Protein AF-A0A925RDS2-F1 (afdb_monomer_lite)

Foldseek 3Di:
DDKDKWKKFFQFFFKWKKAKPDCWQKWKDKQNHTFDDDRMGIDGDDGGMIMIMIGGDPVTDDDDTDMDTDDDPPGTDMDTDDD

pLDDT: mean 95.77, std 5.19, range [60.28, 98.44]

Structure (mmCIF, N/CA/C/O backbone):
data_AF-A0A925RDS2-F1
#
_entry.id   AF-A0A925RDS2-F1
#
loop_
_atom_site.group_PDB
_atom_site.id
_atom_site.type_symbol
_atom_site.label_atom_id
_atom_site.label_alt_id
_atom_site.label_comp_id
_atom_site.label_asym_id
_atom_site.label_entity_id
_atom_site.label_seq_id
_atom_site.pdbx_PDB_ins_code
_atom_site.Cartn_x
_atom_site.Cartn_y
_atom_site.Cartn_z
_atom_site.occupancy
_atom_site.B_iso_or_equiv
_atom_site.auth_seq_id
_atom_site.auth_comp_id
_atom_site.auth_asym_id
_atom_site.auth_atom_id
_atom_site.pdbx_PDB_model_num
ATOM 1 N N . MET A 1 1 ? 4.671 -7.334 -17.479 1.00 83.38 1 MET A N 1
ATOM 2 C CA . MET A 1 1 ? 3.907 -6.655 -16.412 1.00 83.38 1 MET A CA 1
ATOM 3 C C . MET A 1 1 ? 3.987 -7.496 -15.158 1.00 83.38 1 MET A C 1
ATOM 5 O O . MET A 1 1 ? 3.772 -8.699 -15.249 1.00 83.38 1 MET A O 1
ATOM 9 N N . GLY A 1 2 ? 4.369 -6.881 -14.042 1.00 94.94 2 GLY A N 1
ATOM 10 C CA . GLY A 1 2 ? 4.450 -7.526 -12.733 1.00 94.94 2 GLY A CA 1
ATOM 11 C C . GLY A 1 2 ? 3.416 -6.956 -11.767 1.00 94.94 2 GLY A C 1
ATOM 12 O O . GLY A 1 2 ? 2.864 -5.881 -12.007 1.00 94.94 2 GLY A O 1
ATOM 13 N N . PHE A 1 3 ? 3.172 -7.672 -10.672 1.00 96.19 3 PHE A N 1
ATOM 14 C CA . PHE A 1 3 ? 2.270 -7.235 -9.612 1.00 96.19 3 PHE A CA 1
ATOM 15 C C . PHE A 1 3 ? 2.907 -7.483 -8.251 1.00 96.19 3 PHE A C 1
ATOM 17 O O . PHE A 1 3 ? 3.456 -8.558 -8.014 1.00 96.19 3 PHE A O 1
ATOM 24 N N . ALA A 1 4 ? 2.779 -6.506 -7.360 1.00 95.88 4 ALA A N 1
ATOM 25 C CA . ALA A 1 4 ? 3.015 -6.672 -5.934 1.00 95.88 4 ALA A CA 1
ATOM 26 C C . ALA A 1 4 ? 1.709 -6.400 -5.186 1.00 95.88 4 ALA A C 1
ATOM 28 O O . ALA A 1 4 ? 0.923 -5.534 -5.585 1.00 95.88 4 ALA A O 1
ATOM 29 N N . ARG A 1 5 ? 1.461 -7.161 -4.121 1.00 96.00 5 ARG A N 1
ATOM 30 C CA . ARG A 1 5 ? 0.288 -6.995 -3.264 1.00 96.00 5 ARG A CA 1
ATOM 31 C C . ARG A 1 5 ? 0.704 -7.064 -1.809 1.00 96.00 5 ARG A C 1
ATOM 33 O O . ARG A 1 5 ? 1.525 -7.904 -1.451 1.00 96.00 5 ARG A O 1
ATOM 40 N N . CYS A 1 6 ? 0.104 -6.210 -1.000 1.00 96.00 6 CYS A N 1
ATOM 41 C CA . CYS A 1 6 ? 0.142 -6.305 0.449 1.00 96.00 6 CYS A CA 1
ATOM 42 C C . CYS A 1 6 ? -1.231 -5.950 1.020 1.00 96.00 6 CYS A C 1
ATOM 44 O O . CYS A 1 6 ? -2.084 -5.383 0.333 1.00 96.00 6 CYS A O 1
ATOM 46 N N . GLU A 1 7 ? -1.443 -6.318 2.275 1.00 97.38 7 GLU A N 1
ATOM 47 C CA . GLU A 1 7 ? -2.632 -5.956 3.033 1.00 97.38 7 GLU A CA 1
ATOM 48 C C . GLU A 1 7 ? -2.224 -5.039 4.182 1.00 97.38 7 GLU A C 1
ATOM 50 O O . GLU A 1 7 ? -1.170 -5.219 4.802 1.00 97.38 7 GLU A O 1
ATOM 55 N N . ILE A 1 8 ? -3.085 -4.073 4.473 1.00 97.75 8 ILE A N 1
ATOM 56 C CA . ILE A 1 8 ? -3.039 -3.316 5.718 1.00 97.75 8 ILE A CA 1
ATOM 57 C C . ILE A 1 8 ? -4.313 -3.578 6.510 1.00 97.75 8 ILE A C 1
ATOM 59 O O . ILE A 1 8 ? -5.385 -3.775 5.937 1.00 97.75 8 ILE A O 1
ATOM 63 N N . ASN A 1 9 ? -4.193 -3.561 7.830 1.00 98.12 9 ASN A N 1
ATOM 64 C CA . ASN A 1 9 ? -5.326 -3.531 8.738 1.00 98.12 9 ASN A CA 1
ATOM 65 C C . ASN A 1 9 ? -5.461 -2.112 9.290 1.00 98.12 9 ASN A C 1
ATOM 67 O O . ASN A 1 9 ? -4.587 -1.649 10.018 1.00 98.12 9 ASN A O 1
ATOM 71 N N . VAL A 1 10 ? -6.533 -1.414 8.927 1.00 98.38 10 VAL A N 1
ATOM 72 C CA . VAL A 1 10 ? -6.859 -0.087 9.452 1.00 98.38 10 VAL A CA 1
ATOM 73 C C . VAL A 1 10 ? -7.571 -0.270 10.789 1.00 98.38 10 VAL A C 1
ATOM 75 O O . VAL A 1 10 ? -8.717 -0.715 10.851 1.00 98.38 10 VAL A O 1
ATOM 78 N N . THR A 1 11 ? -6.878 0.0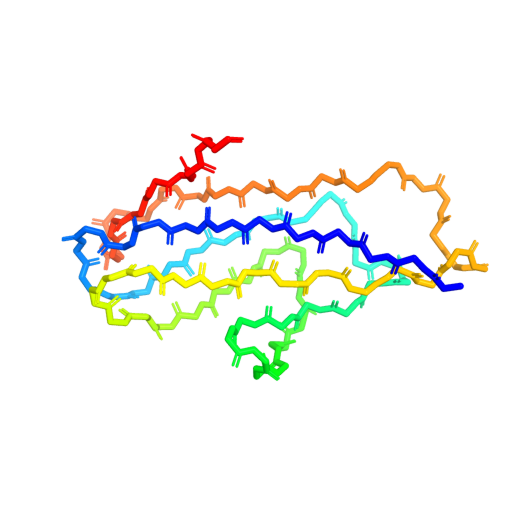65 11.874 1.00 97.44 11 THR A N 1
ATOM 79 C CA . THR A 1 11 ? -7.383 -0.059 13.249 1.00 97.44 11 THR A CA 1
ATOM 80 C C . THR A 1 11 ? -8.145 1.184 13.695 1.00 97.44 11 THR A C 1
ATOM 82 O O . THR A 1 11 ? -9.015 1.103 14.559 1.00 97.44 11 THR A O 1
ATOM 85 N N . THR A 1 12 ? -7.845 2.343 13.102 1.00 97.75 12 THR A N 1
ATOM 86 C CA . THR A 1 12 ? -8.596 3.592 13.292 1.00 97.75 12 THR A CA 1
ATOM 87 C C . THR A 1 12 ? -8.933 4.179 11.921 1.00 97.75 12 THR A C 1
ATOM 89 O O . THR A 1 12 ? -7.993 4.500 11.190 1.00 97.75 12 THR A O 1
ATOM 92 N N . PRO A 1 13 ? -10.224 4.347 11.566 1.00 98.06 13 PRO A N 1
ATOM 93 C CA . PRO A 1 13 ? -10.628 4.952 10.298 1.00 98.06 13 PRO A CA 1
ATOM 94 C C . PRO A 1 13 ? -10.037 6.347 10.109 1.00 98.06 13 PRO A C 1
ATOM 96 O O . PRO A 1 13 ? -9.889 7.104 11.070 1.00 98.06 13 PRO A O 1
ATOM 99 N N . GLY A 1 14 ? -9.765 6.721 8.864 1.00 97.75 14 GLY A N 1
ATOM 100 C CA . GLY A 1 14 ? -9.306 8.063 8.531 1.00 97.75 14 GLY A CA 1
ATOM 101 C C . GLY A 1 14 ? -8.353 8.092 7.349 1.00 97.75 14 GLY A C 1
ATOM 102 O O . GLY A 1 14 ? -8.268 7.159 6.553 1.00 97.75 14 GLY A O 1
ATOM 103 N N . LYS A 1 15 ? -7.635 9.206 7.218 1.00 97.88 15 LYS A N 1
ATOM 104 C CA . LYS A 1 15 ? -6.641 9.390 6.160 1.00 97.88 15 LYS A CA 1
ATOM 105 C C . LYS A 1 15 ? -5.401 8.550 6.464 1.00 97.88 15 LYS A C 1
ATOM 107 O O . LYS A 1 15 ? -4.740 8.803 7.467 1.00 97.88 15 LYS A O 1
ATOM 112 N N . ILE A 1 16 ? -5.085 7.599 5.591 1.00 98.19 16 ILE A N 1
ATOM 113 C CA . ILE A 1 16 ? -3.891 6.749 5.650 1.00 98.19 16 ILE A CA 1
ATOM 114 C C . ILE A 1 16 ? -2.923 7.207 4.559 1.00 98.19 16 ILE A C 1
ATOM 116 O O . ILE A 1 16 ? -3.338 7.381 3.410 1.00 98.19 16 ILE A O 1
ATOM 120 N N . ALA A 1 17 ? -1.657 7.442 4.911 1.00 97.31 17 ALA A N 1
ATOM 121 C CA . ALA A 1 17 ? -0.634 7.897 3.973 1.00 97.31 17 ALA A CA 1
ATOM 122 C C . ALA A 1 17 ? 0.416 6.832 3.686 1.00 97.31 17 ALA A C 1
ATOM 124 O O . ALA A 1 17 ? 0.769 6.014 4.534 1.00 97.31 17 ALA A O 1
ATOM 125 N N . PHE A 1 18 ? 0.941 6.907 2.472 1.00 97.56 18 PHE A N 1
ATOM 126 C CA . PHE A 1 18 ? 1.938 6.002 1.946 1.00 97.56 18 PHE A CA 1
ATOM 127 C C . PHE A 1 18 ? 3.037 6.785 1.240 1.00 97.56 18 PHE A C 1
ATOM 129 O O . PHE A 1 18 ? 2.795 7.874 0.711 1.00 97.56 18 PHE A O 1
ATOM 136 N N . ARG A 1 19 ? 4.227 6.190 1.166 1.00 98.19 19 ARG A N 1
ATOM 137 C CA . ARG A 1 19 ? 5.334 6.695 0.349 1.00 98.19 19 ARG A CA 1
ATOM 138 C C . ARG A 1 19 ? 5.837 5.627 -0.606 1.00 98.19 19 ARG A C 1
ATOM 140 O O . ARG A 1 19 ? 6.035 4.481 -0.216 1.00 98.19 19 ARG A O 1
ATOM 147 N N . LEU A 1 20 ? 6.084 6.028 -1.845 1.00 97.94 20 LEU A N 1
ATOM 148 C CA . LEU A 1 20 ? 6.837 5.273 -2.837 1.00 97.94 20 LEU A CA 1
ATOM 149 C C . LEU A 1 20 ? 8.213 5.902 -3.016 1.00 97.94 20 LEU A C 1
ATOM 151 O O . LEU A 1 20 ? 8.348 7.124 -3.067 1.00 97.94 20 LEU A O 1
ATOM 155 N N . ASN A 1 21 ? 9.232 5.069 -3.200 1.00 97.50 21 ASN A N 1
ATOM 156 C CA . ASN A 1 21 ? 10.571 5.554 -3.533 1.00 97.50 21 ASN A CA 1
ATOM 157 C C . ASN A 1 21 ? 10.636 6.246 -4.910 1.00 97.50 21 ASN A C 1
ATOM 159 O O . ASN A 1 21 ? 11.452 7.139 -5.116 1.00 97.50 21 ASN A O 1
ATOM 163 N N . SER A 1 22 ? 9.792 5.834 -5.859 1.00 96.38 22 SER A N 1
ATOM 164 C CA . SER A 1 22 ? 9.595 6.478 -7.163 1.00 96.38 22 SER A CA 1
ATOM 165 C C . SER A 1 22 ? 8.273 6.014 -7.771 1.00 96.38 22 SER A C 1
ATOM 167 O O . SER A 1 22 ? 7.865 4.874 -7.563 1.00 96.38 22 SER A O 1
ATOM 169 N N . ILE A 1 23 ? 7.617 6.878 -8.548 1.00 97.12 23 ILE A N 1
ATOM 170 C CA . ILE A 1 23 ? 6.329 6.582 -9.200 1.00 97.12 23 ILE A CA 1
ATOM 171 C C . ILE A 1 23 ? 6.474 6.025 -10.626 1.00 97.12 23 ILE A C 1
ATOM 173 O O . ILE A 1 23 ? 5.493 5.604 -11.237 1.00 97.12 23 ILE A O 1
ATOM 177 N N . ALA A 1 24 ? 7.685 6.040 -11.192 1.00 97.31 24 ALA A N 1
ATOM 178 C CA . ALA A 1 24 ? 7.904 5.686 -12.591 1.00 97.31 24 ALA A CA 1
ATOM 179 C C . ALA A 1 24 ? 7.519 4.225 -12.876 1.00 97.31 24 ALA A C 1
ATOM 181 O O . ALA A 1 24 ? 8.067 3.296 -12.286 1.00 97.31 24 ALA A O 1
ATOM 182 N N . GLY A 1 25 ? 6.589 4.025 -13.815 1.00 97.12 25 GLY A N 1
ATOM 183 C CA . GLY A 1 25 ? 6.126 2.691 -14.200 1.00 97.12 25 GLY A CA 1
ATOM 184 C C . GLY A 1 25 ? 5.233 2.005 -13.165 1.00 97.12 25 GLY A C 1
ATOM 185 O O . GLY A 1 25 ? 5.075 0.788 -13.247 1.00 97.12 25 GLY A O 1
ATOM 186 N N . LEU A 1 26 ? 4.670 2.746 -12.205 1.00 97.88 26 LEU A N 1
ATOM 187 C CA . LEU A 1 26 ? 3.768 2.208 -11.190 1.00 97.88 26 LEU A CA 1
ATOM 188 C C . LEU A 1 26 ? 2.330 2.694 -11.388 1.00 97.88 26 LEU A C 1
ATOM 190 O O . LEU A 1 26 ? 2.085 3.835 -11.768 1.00 97.88 26 LEU A O 1
ATOM 194 N N . GLU A 1 27 ? 1.384 1.823 -11.058 1.00 97.69 27 GLU A N 1
ATOM 195 C CA . GLU A 1 27 ? -0.013 2.174 -10.800 1.00 97.69 27 GLU A CA 1
ATOM 196 C C . GLU A 1 27 ? -0.420 1.522 -9.479 1.00 97.69 27 GLU A C 1
ATOM 198 O O . GLU A 1 27 ? -0.181 0.326 -9.288 1.00 97.69 27 GLU A O 1
ATOM 203 N N . VAL A 1 28 ? -1.032 2.287 -8.574 1.00 98.25 28 VAL A N 1
ATOM 204 C CA . VAL A 1 28 ? -1.491 1.786 -7.273 1.00 98.25 28 VAL A CA 1
ATOM 205 C C . VAL A 1 28 ? -3.009 1.772 -7.225 1.00 98.25 28 VAL A C 1
ATOM 207 O O . VAL A 1 28 ? -3.671 2.729 -7.624 1.00 98.25 28 VAL A O 1
ATOM 210 N N . ARG A 1 29 ? -3.551 0.675 -6.700 1.00 98.31 29 ARG A N 1
ATOM 211 C CA . ARG A 1 29 ? -4.967 0.519 -6.378 1.00 98.31 29 ARG A CA 1
ATOM 212 C C . ARG A 1 29 ? -5.128 0.136 -4.913 1.00 98.31 29 ARG A C 1
ATOM 214 O O . ARG A 1 29 ? -4.396 -0.735 -4.441 1.00 98.31 29 ARG A O 1
ATOM 221 N N . ILE A 1 30 ? -6.109 0.729 -4.242 1.00 98.06 30 ILE A N 1
ATOM 222 C CA . ILE A 1 30 ? -6.573 0.314 -2.913 1.00 98.06 30 ILE A CA 1
ATOM 223 C C . ILE A 1 30 ? -7.974 -0.266 -3.095 1.00 98.06 30 ILE A C 1
ATOM 225 O O . ILE A 1 30 ? -8.836 0.381 -3.682 1.00 98.06 30 ILE A O 1
ATOM 229 N N . ASP A 1 31 ? -8.160 -1.528 -2.711 1.00 97.88 31 ASP A N 1
ATOM 230 C CA . ASP A 1 31 ? -9.399 -2.295 -2.923 1.00 97.88 31 ASP A CA 1
ATOM 231 C C . ASP A 1 31 ? -9.890 -2.291 -4.379 1.00 97.88 31 ASP A C 1
ATOM 233 O O . ASP A 1 31 ? -11.080 -2.287 -4.684 1.00 97.88 31 ASP A O 1
ATOM 237 N N . GLY A 1 32 ? -8.936 -2.282 -5.314 1.00 97.25 32 GLY A N 1
ATOM 238 C CA . GLY A 1 32 ? -9.212 -2.239 -6.749 1.00 97.25 32 GLY A CA 1
ATOM 239 C C . GLY A 1 32 ? -9.501 -0.843 -7.305 1.00 97.25 32 GLY A C 1
ATOM 240 O O . GLY A 1 32 ? -9.554 -0.703 -8.525 1.00 97.25 32 GLY A O 1
ATOM 241 N N . ILE A 1 33 ? -9.604 0.187 -6.462 1.00 97.56 33 ILE A N 1
ATOM 242 C CA . ILE A 1 33 ? -9.818 1.575 -6.882 1.00 97.56 33 ILE A CA 1
ATOM 243 C C . ILE A 1 33 ? -8.460 2.240 -7.152 1.00 9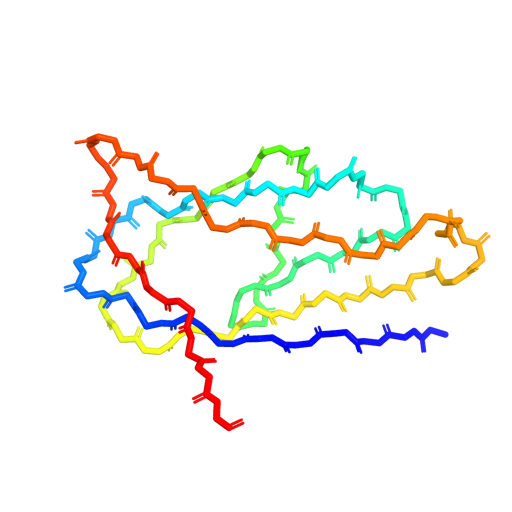7.56 33 ILE A C 1
ATOM 245 O O . ILE A 1 33 ? -7.616 2.264 -6.251 1.00 97.56 33 ILE A O 1
ATOM 249 N N . PRO A 1 34 ? -8.210 2.771 -8.366 1.00 97.19 34 PRO A N 1
ATOM 250 C CA . PRO A 1 34 ? -6.991 3.517 -8.668 1.00 97.19 34 PRO A CA 1
ATOM 251 C C . PRO A 1 34 ? -6.833 4.744 -7.777 1.00 97.19 34 PRO A C 1
ATOM 253 O O . PRO A 1 34 ? -7.790 5.483 -7.550 1.00 97.19 34 PRO A O 1
ATOM 256 N N . VAL A 1 35 ? -5.608 4.972 -7.314 1.00 96.12 35 VAL A N 1
ATOM 257 C CA . VAL A 1 35 ? -5.243 6.166 -6.551 1.00 96.12 35 VAL A CA 1
ATOM 258 C C . VAL A 1 35 ? -4.441 7.103 -7.446 1.00 96.12 35 VAL A C 1
ATOM 260 O O . VAL A 1 35 ? -3.610 6.655 -8.239 1.00 96.12 35 VAL A O 1
ATOM 263 N N . GLU A 1 36 ? -4.675 8.407 -7.317 1.00 94.44 36 GLU A N 1
ATOM 264 C CA . GLU A 1 36 ? -3.828 9.410 -7.957 1.00 94.44 36 GLU A CA 1
ATOM 265 C C . GLU A 1 36 ? -2.414 9.333 -7.372 1.00 94.44 36 GLU A C 1
ATOM 267 O O . GLU A 1 36 ? -2.201 9.520 -6.171 1.00 94.44 36 GLU A O 1
ATOM 272 N N . LEU A 1 37 ? -1.448 8.984 -8.222 1.00 92.31 37 LEU A N 1
ATOM 273 C CA . LEU A 1 37 ? -0.123 8.601 -7.766 1.00 92.31 37 LEU A CA 1
ATOM 274 C C . LEU A 1 37 ? 0.805 9.811 -7.637 1.00 92.31 37 LEU A C 1
ATOM 276 O O . LEU A 1 37 ? 1.106 10.497 -8.612 1.00 92.31 37 LEU A O 1
ATOM 280 N N . ALA A 1 38 ? 1.338 9.991 -6.436 1.00 96.06 38 ALA A N 1
ATOM 281 C CA . ALA A 1 38 ? 2.459 10.867 -6.128 1.00 96.06 38 ALA A CA 1
ATOM 282 C C . ALA A 1 38 ? 3.481 10.089 -5.282 1.00 96.06 38 ALA A C 1
ATOM 284 O O . ALA A 1 38 ? 3.187 8.993 -4.801 1.00 96.06 38 ALA A O 1
ATOM 285 N N . ALA A 1 39 ? 4.697 10.624 -5.120 1.00 96.19 39 ALA A N 1
ATOM 286 C CA . ALA A 1 39 ? 5.722 9.976 -4.293 1.00 96.19 39 ALA A CA 1
ATOM 287 C C . ALA A 1 39 ? 5.234 9.769 -2.850 1.00 96.19 39 ALA A C 1
ATOM 289 O O . ALA A 1 39 ? 5.500 8.732 -2.254 1.00 96.19 39 ALA A O 1
ATOM 290 N N . GLU A 1 40 ? 4.453 10.714 -2.330 1.00 97.44 40 GLU A N 1
ATOM 291 C CA . GLU A 1 40 ? 3.630 10.535 -1.139 1.00 97.44 40 GLU A CA 1
ATOM 292 C C . GLU A 1 40 ? 2.170 10.711 -1.528 1.00 97.44 40 GLU A C 1
ATOM 294 O O . GLU A 1 40 ? 1.805 11.703 -2.160 1.00 97.44 40 GLU A O 1
ATOM 299 N N . PHE A 1 41 ? 1.336 9.747 -1.164 1.00 96.81 41 PHE A N 1
ATOM 300 C CA . PHE A 1 41 ? -0.086 9.758 -1.480 1.00 96.81 41 PHE A CA 1
ATOM 301 C C . PHE A 1 41 ? -0.891 9.236 -0.294 1.00 96.81 41 PHE A C 1
ATOM 303 O O . PHE A 1 41 ? -0.349 8.700 0.672 1.00 96.81 41 PHE A O 1
ATOM 310 N N . SER A 1 42 ? -2.205 9.416 -0.345 1.00 96.56 42 SER A N 1
ATOM 311 C CA . SER A 1 42 ? -3.078 9.042 0.764 1.00 96.56 42 SER A CA 1
ATOM 312 C C . SER A 1 42 ? -4.481 8.714 0.294 1.00 96.56 42 SER A C 1
ATOM 314 O O . SER A 1 42 ? -4.943 9.301 -0.683 1.00 96.56 42 SER A O 1
ATOM 316 N N . SER A 1 43 ? -5.178 7.876 1.054 1.00 97.12 43 SER A N 1
ATOM 317 C CA . SER A 1 43 ? -6.609 7.625 0.888 1.00 97.12 43 SER A CA 1
ATOM 318 C C . SER A 1 43 ? -7.308 7.668 2.241 1.00 97.12 43 SER A C 1
ATOM 320 O O . SER A 1 43 ? -6.711 7.328 3.261 1.00 97.12 43 SER A O 1
ATOM 322 N N . THR A 1 44 ? -8.568 8.093 2.260 1.00 97.50 44 THR A N 1
ATOM 323 C CA . THR A 1 44 ? -9.426 7.925 3.438 1.00 97.50 44 THR A CA 1
ATOM 324 C C . THR A 1 44 ? -9.964 6.503 3.423 1.00 97.50 44 THR A C 1
ATOM 326 O O . THR A 1 44 ? -10.583 6.112 2.436 1.00 97.50 44 THR A O 1
ATOM 329 N N . LEU A 1 45 ? -9.698 5.739 4.480 1.00 98.19 45 LEU A N 1
ATOM 330 C CA . LEU A 1 45 ? -10.078 4.334 4.606 1.00 98.19 45 LEU A CA 1
ATOM 331 C C . LEU A 1 45 ? -10.911 4.120 5.873 1.00 98.19 45 LEU A C 1
ATOM 333 O O . LEU A 1 45 ? -10.677 4.768 6.899 1.00 98.19 45 LEU A O 1
ATOM 337 N N . ASP A 1 46 ? -11.877 3.212 5.781 1.00 98.44 46 ASP A N 1
ATOM 338 C CA . ASP A 1 46 ? -12.652 2.738 6.925 1.00 98.44 46 ASP A CA 1
ATOM 339 C C . ASP A 1 46 ? -11.832 1.743 7.765 1.00 98.44 4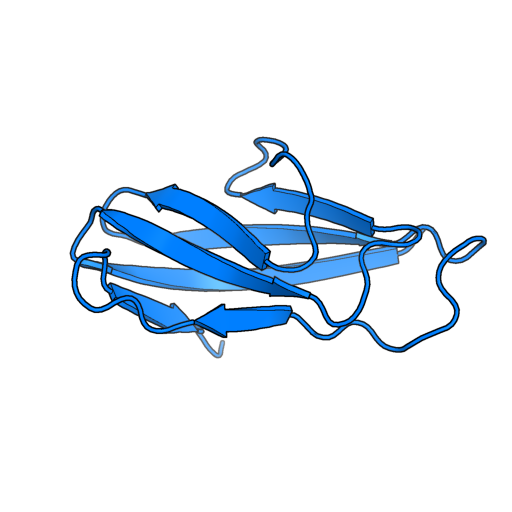6 ASP A C 1
ATOM 341 O O . ASP A 1 46 ? -10.707 1.399 7.419 1.00 98.44 46 ASP A O 1
ATOM 345 N N . ALA A 1 47 ? -12.362 1.298 8.907 1.00 98.31 47 ALA A N 1
ATOM 346 C CA . ALA A 1 47 ? -11.703 0.251 9.687 1.00 98.31 47 ALA A CA 1
ATOM 347 C C . ALA A 1 47 ? -11.825 -1.110 8.989 1.00 98.31 47 ALA A C 1
ATOM 349 O O . ALA A 1 47 ? -12.893 -1.461 8.484 1.00 98.31 47 ALA A O 1
ATOM 350 N N . GLY A 1 48 ? -10.762 -1.912 9.062 1.00 98.25 48 GLY A N 1
ATO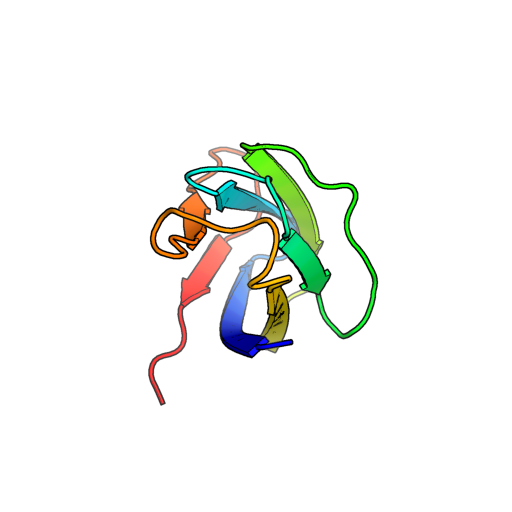M 351 C CA . GLY A 1 48 ? -10.725 -3.267 8.520 1.00 98.25 48 GLY A CA 1
ATOM 352 C C . GLY A 1 48 ? -9.540 -3.532 7.597 1.00 98.25 48 GLY A C 1
ATOM 353 O O . GLY A 1 48 ? -8.564 -2.784 7.558 1.00 98.25 48 GLY A O 1
ATOM 354 N N . LEU A 1 49 ? -9.615 -4.649 6.871 1.00 98.19 49 LEU A N 1
ATOM 355 C CA . LEU A 1 49 ? -8.571 -5.071 5.942 1.00 98.19 49 LEU A CA 1
ATOM 356 C C . LEU A 1 49 ? -8.741 -4.386 4.590 1.00 98.19 49 LEU A C 1
ATOM 358 O O . LEU A 1 49 ? -9.795 -4.502 3.969 1.00 98.19 49 LEU A O 1
ATOM 362 N N . HIS A 1 50 ? -7.665 -3.767 4.117 1.00 98.38 50 HIS A N 1
ATOM 363 C CA . HIS A 1 50 ? -7.589 -3.152 2.798 1.00 98.38 50 HIS A CA 1
ATOM 364 C C . HIS A 1 50 ? -6.435 -3.756 2.006 1.00 98.38 50 HIS A C 1
ATOM 366 O O . HIS A 1 50 ? -5.324 -3.932 2.518 1.00 98.38 50 HIS A O 1
ATOM 372 N N . MET A 1 51 ? -6.688 -4.065 0.737 1.00 98.00 51 MET A N 1
ATOM 373 C CA . MET A 1 51 ? -5.688 -4.635 -0.159 1.00 98.00 51 MET A CA 1
ATOM 374 C C . MET A 1 51 ? -5.059 -3.537 -1.005 1.00 98.00 51 MET A C 1
ATOM 376 O O . MET A 1 51 ? -5.736 -2.853 -1.775 1.00 98.00 51 MET A O 1
ATOM 380 N N . ILE A 1 52 ? -3.736 -3.444 -0.950 1.00 97.94 52 ILE A N 1
ATOM 381 C CA . ILE A 1 52 ? -2.953 -2.561 -1.805 1.00 97.94 52 ILE A CA 1
ATOM 382 C C . ILE A 1 52 ? -2.382 -3.397 -2.944 1.00 97.94 52 ILE A C 1
ATOM 384 O O . ILE A 1 52 ? -1.682 -4.387 -2.730 1.00 97.94 52 ILE A O 1
ATOM 388 N N . THR A 1 53 ? -2.680 -3.006 -4.180 1.00 98.06 53 THR A N 1
ATOM 389 C CA . THR A 1 53 ? -2.106 -3.617 -5.381 1.00 98.06 53 THR A CA 1
ATOM 390 C C . THR A 1 53 ? -1.264 -2.600 -6.126 1.00 98.06 53 THR A C 1
ATOM 392 O O . THR A 1 53 ? -1.771 -1.560 -6.538 1.00 98.06 53 THR A O 1
ATOM 395 N N . VAL A 1 54 ? -0.007 -2.948 -6.383 1.00 97.81 54 VAL A N 1
ATOM 396 C CA . VAL A 1 54 ? 0.896 -2.181 -7.242 1.00 97.81 54 VAL A CA 1
ATOM 397 C C . VAL A 1 54 ? 1.084 -2.936 -8.554 1.00 97.81 54 VAL A C 1
ATOM 399 O O . VAL A 1 54 ? 1.553 -4.076 -8.567 1.00 97.81 54 VAL A O 1
ATOM 402 N N . THR A 1 55 ? 0.711 -2.312 -9.667 1.00 98.12 55 THR A N 1
ATOM 403 C CA . THR A 1 55 ? 1.050 -2.791 -11.014 1.00 98.12 55 THR A CA 1
ATOM 404 C C . THR A 1 55 ? 2.393 -2.205 -11.413 1.00 98.12 55 THR A C 1
ATOM 406 O O . THR A 1 55 ? 2.622 -1.013 -11.228 1.00 98.12 55 THR A O 1
ATOM 409 N N . ILE A 1 56 ? 3.272 -3.044 -11.957 1.00 98.00 56 ILE A N 1
ATOM 410 C CA . ILE A 1 56 ? 4.641 -2.674 -12.306 1.00 98.00 56 ILE A CA 1
ATOM 411 C C . ILE A 1 56 ? 4.838 -2.861 -13.811 1.00 98.00 56 ILE A C 1
ATOM 413 O O . ILE A 1 56 ? 4.844 -3.984 -14.338 1.00 98.00 56 ILE A O 1
ATOM 417 N N . ASP A 1 57 ? 5.029 -1.743 -14.501 1.00 97.56 57 ASP A N 1
ATOM 418 C CA . ASP A 1 57 ? 5.505 -1.698 -15.876 1.00 97.56 57 ASP A CA 1
ATOM 419 C C . ASP A 1 57 ? 7.031 -1.864 -15.884 1.00 97.56 57 ASP A C 1
ATOM 421 O O . ASP A 1 57 ? 7.796 -0.910 -15.728 1.00 97.56 57 ASP A O 1
ATOM 425 N N . SER A 1 58 ? 7.480 -3.107 -16.065 1.00 94.38 58 SER A N 1
ATOM 426 C CA . SER A 1 58 ? 8.899 -3.478 -16.076 1.00 94.38 58 SER A CA 1
ATOM 427 C C . SER A 1 58 ? 9.699 -2.850 -17.221 1.00 94.38 58 SER A C 1
ATOM 429 O O . SER A 1 58 ? 10.921 -2.904 -17.188 1.00 94.38 58 SER A O 1
ATOM 431 N N . ALA A 1 59 ? 9.046 -2.271 -18.235 1.00 96.00 59 ALA A N 1
ATOM 432 C CA . ALA A 1 59 ? 9.741 -1.520 -19.280 1.00 96.00 59 ALA A CA 1
ATOM 433 C C . ALA A 1 59 ? 10.136 -0.105 -18.819 1.00 96.00 59 ALA A C 1
ATOM 435 O O . ALA A 1 59 ? 11.019 0.508 -19.413 1.00 96.00 59 ALA A O 1
ATOM 436 N N . LYS A 1 60 ? 9.482 0.419 -17.773 1.00 96.19 60 LYS A N 1
ATOM 437 C CA . LYS A 1 60 ? 9.706 1.770 -17.230 1.00 96.19 60 LYS A CA 1
ATOM 438 C C . LYS A 1 60 ? 10.341 1.760 -15.842 1.00 96.19 60 LYS A C 1
ATOM 440 O O . LYS A 1 60 ? 10.962 2.745 -15.454 1.00 96.19 60 LYS A O 1
ATOM 445 N N . ARG A 1 61 ? 10.158 0.681 -15.079 1.00 95.69 61 ARG A N 1
ATOM 446 C CA . ARG A 1 61 ? 10.668 0.558 -13.712 1.00 95.69 61 ARG A CA 1
ATOM 447 C C . ARG A 1 61 ? 12.093 0.006 -13.716 1.00 95.69 61 ARG A C 1
ATOM 449 O O . ARG A 1 61 ? 12.302 -1.152 -14.061 1.00 95.69 61 ARG A O 1
ATOM 456 N N . THR A 1 62 ? 13.049 0.822 -13.283 1.00 94.69 62 THR A N 1
ATOM 457 C CA . THR A 1 62 ? 14.463 0.432 -13.140 1.00 94.69 62 THR A CA 1
ATOM 458 C C . THR A 1 62 ? 14.884 0.178 -11.696 1.00 94.69 62 THR A C 1
ATOM 460 O O . THR A 1 62 ? 15.826 -0.576 -11.471 1.00 94.69 62 THR A O 1
ATOM 463 N N . ASP A 1 63 ? 14.187 0.767 -10.721 1.00 94.12 63 ASP A N 1
ATOM 464 C CA . ASP A 1 63 ? 14.544 0.650 -9.302 1.00 94.12 63 ASP A CA 1
ATOM 465 C C . ASP A 1 63 ? 13.628 -0.350 -8.573 1.00 94.12 63 ASP A C 1
ATOM 467 O O . ASP A 1 63 ? 12.490 -0.578 -9.005 1.00 94.12 63 ASP A O 1
ATOM 471 N N . PRO A 1 64 ? 14.071 -0.921 -7.438 1.00 95.56 64 PRO A N 1
ATOM 472 C CA . PRO A 1 64 ? 13.234 -1.788 -6.612 1.00 95.56 64 PRO A CA 1
ATOM 473 C C . PRO A 1 64 ? 11.936 -1.102 -6.172 1.00 95.56 64 PRO A C 1
ATOM 475 O O . PRO A 1 64 ? 11.906 0.106 -5.928 1.00 95.56 64 PRO A O 1
ATOM 478 N N . LEU A 1 65 ? 10.850 -1.864 -6.038 1.00 96.38 65 LEU A N 1
ATOM 479 C CA . LEU A 1 65 ? 9.615 -1.351 -5.446 1.00 96.38 65 LEU A CA 1
ATOM 480 C C . LEU A 1 65 ? 9.780 -1.236 -3.927 1.00 96.38 65 LEU A C 1
ATOM 482 O O . LEU A 1 65 ? 10.041 -2.235 -3.261 1.00 96.38 65 LEU A O 1
ATOM 486 N N . GLN A 1 66 ? 9.560 -0.038 -3.396 1.00 96.94 66 GLN A N 1
ATOM 487 C CA . GLN A 1 66 ? 9.425 0.208 -1.966 1.00 96.94 66 GLN A CA 1
ATOM 488 C C . GLN A 1 66 ? 8.149 1.009 -1.734 1.00 96.94 66 GLN A C 1
ATOM 490 O O . GLN A 1 66 ? 7.976 2.074 -2.324 1.00 96.94 66 GLN A O 1
ATOM 495 N N . LEU A 1 67 ? 7.273 0.468 -0.890 1.00 96.94 67 LEU A N 1
ATOM 496 C CA . LEU A 1 67 ? 6.060 1.112 -0.407 1.00 96.94 67 LEU A CA 1
ATOM 497 C C . LEU A 1 67 ? 6.141 1.162 1.118 1.00 96.94 67 LEU A C 1
ATOM 499 O O . LEU A 1 67 ? 6.280 0.125 1.765 1.00 96.94 67 LEU A O 1
ATOM 503 N N . GLU A 1 68 ? 6.042 2.357 1.673 1.00 97.25 68 GLU A N 1
ATOM 504 C CA . GLU A 1 68 ? 6.017 2.600 3.110 1.00 97.25 68 GLU A CA 1
ATOM 505 C C . GLU A 1 68 ? 4.617 3.026 3.536 1.00 97.25 68 GLU A C 1
ATOM 507 O O . GLU A 1 68 ? 3.937 3.756 2.813 1.00 97.25 68 GLU A O 1
ATOM 512 N N . LEU A 1 69 ? 4.215 2.592 4.727 1.00 97.38 69 LEU A N 1
ATOM 513 C CA . LEU A 1 69 ? 3.089 3.147 5.465 1.00 97.38 69 LEU A CA 1
ATOM 514 C C . LEU A 1 69 ? 3.626 4.261 6.370 1.00 97.38 69 LEU A C 1
ATOM 516 O O . LEU A 1 69 ? 4.605 4.044 7.083 1.00 97.38 69 LEU A O 1
ATOM 520 N N . LEU A 1 70 ? 3.020 5.445 6.313 1.00 97.06 70 LEU A N 1
ATOM 521 C CA . LEU A 1 70 ? 3.457 6.610 7.079 1.00 97.06 70 LEU A CA 1
ATOM 522 C C . LEU A 1 70 ? 2.519 6.883 8.256 1.00 97.06 70 LEU A C 1
ATOM 524 O O . LEU A 1 70 ? 1.297 6.836 8.102 1.00 97.06 70 LEU A O 1
ATOM 528 N N . ASP A 1 71 ? 3.092 7.287 9.388 1.00 93.69 71 ASP A N 1
ATOM 529 C CA . ASP A 1 71 ? 2.325 7.828 10.508 1.00 93.69 71 ASP A CA 1
ATOM 530 C C . ASP A 1 71 ? 1.841 9.251 10.198 1.00 93.69 71 ASP A C 1
ATOM 532 O O . ASP A 1 71 ? 2.605 10.121 9.767 1.00 93.69 71 ASP A O 1
ATOM 536 N N . LEU A 1 72 ? 0.561 9.515 10.469 1.00 93.38 72 LEU A N 1
ATOM 537 C CA . LEU A 1 72 ? -0.050 10.837 10.346 1.00 93.38 72 LEU A CA 1
ATOM 538 C C . LEU A 1 72 ? -0.682 11.246 11.676 1.00 93.38 72 LEU A C 1
ATOM 540 O O . LEU A 1 72 ? -1.664 10.652 12.105 1.00 93.38 72 LEU A O 1
ATOM 544 N N . ALA A 1 73 ? -0.189 12.327 12.285 1.00 85.94 73 ALA A N 1
ATOM 545 C CA . ALA A 1 73 ? -0.619 12.773 13.618 1.00 85.94 73 ALA A CA 1
ATOM 546 C C . ALA A 1 73 ? -2.138 13.032 13.770 1.00 85.94 73 ALA A C 1
ATOM 548 O O . ALA A 1 73 ? -2.658 12.952 14.878 1.00 85.94 73 ALA A O 1
ATOM 549 N N . ALA A 1 74 ? -2.844 13.346 12.678 1.00 89.44 74 ALA A N 1
ATOM 550 C CA . ALA A 1 74 ? -4.302 13.529 12.640 1.00 89.44 74 ALA A CA 1
ATOM 551 C C . ALA A 1 74 ? -4.988 12.614 11.600 1.00 89.44 74 ALA A C 1
ATOM 553 O O . ALA A 1 74 ? -6.070 12.932 11.104 1.00 89.44 74 ALA A O 1
ATOM 554 N N . GLY A 1 75 ? -4.316 11.529 11.203 1.00 93.25 75 GLY A N 1
ATOM 555 C CA . GLY A 1 75 ? -4.828 10.532 10.266 1.00 93.25 75 GLY A CA 1
ATOM 556 C C . GLY A 1 75 ? -5.503 9.350 10.961 1.00 93.25 75 GLY A C 1
ATOM 557 O O . GLY A 1 75 ? -5.717 9.352 12.172 1.00 93.25 75 GLY A O 1
ATOM 558 N N . GLY A 1 76 ? -5.843 8.339 10.162 1.00 96.31 76 GLY A N 1
ATOM 559 C CA . GLY A 1 76 ? -6.183 7.018 10.687 1.00 96.31 76 GLY A CA 1
ATOM 560 C C . GLY A 1 76 ? -4.923 6.246 11.092 1.00 96.31 76 GLY A C 1
ATOM 561 O O . GLY A 1 76 ? -3.805 6.668 10.798 1.00 96.31 76 GLY A O 1
ATOM 562 N N . ASN A 1 77 ? -5.110 5.090 11.724 1.00 96.88 77 ASN A N 1
ATOM 563 C CA . ASN A 1 77 ? -4.027 4.173 12.082 1.00 96.88 77 ASN A CA 1
ATOM 564 C C . ASN A 1 77 ? -4.175 2.884 11.290 1.00 96.88 77 ASN A C 1
ATOM 566 O O . ASN A 1 77 ? -5.277 2.337 11.196 1.00 96.88 77 ASN A O 1
ATOM 570 N N . ALA A 1 78 ? -3.063 2.381 10.767 1.00 97.69 78 ALA A N 1
ATOM 571 C CA . ALA A 1 78 ? -3.015 1.104 10.085 1.00 97.69 78 ALA A CA 1
AT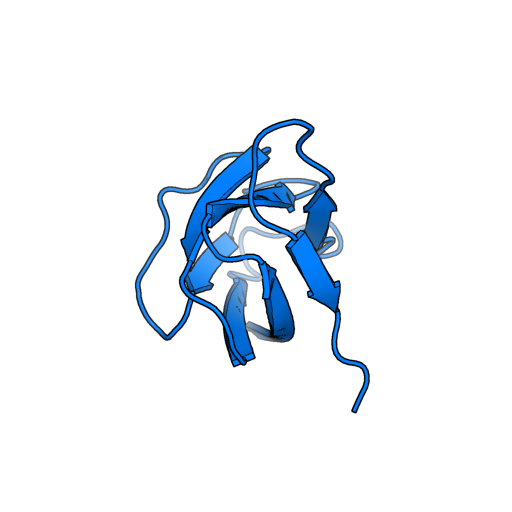OM 572 C C .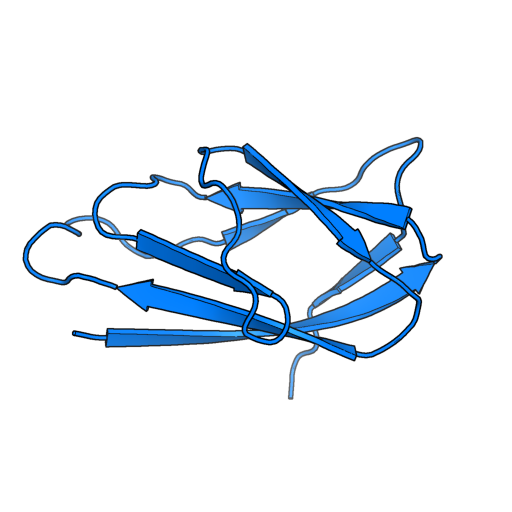 ALA A 1 78 ? -1.723 0.356 10.413 1.00 97.69 78 ALA A C 1
ATOM 574 O O . ALA A 1 78 ? -0.730 0.951 10.824 1.00 97.69 78 ALA A O 1
ATOM 575 N N . GLU A 1 79 ? -1.734 -0.949 10.200 1.00 96.75 79 GLU A N 1
ATOM 576 C CA . GLU A 1 79 ? -0.567 -1.816 10.335 1.00 96.75 79 GLU A CA 1
ATOM 577 C C . GLU A 1 79 ? -0.441 -2.709 9.099 1.00 96.75 79 GLU A C 1
ATOM 579 O O . GLU A 1 79 ? -1.445 -3.136 8.523 1.00 96.75 79 GLU A O 1
ATOM 584 N N . LEU A 1 80 ? 0.794 -2.987 8.672 1.00 94.75 80 LEU A N 1
ATOM 585 C CA . LEU A 1 80 ? 1.044 -3.979 7.629 1.00 94.75 80 LEU A CA 1
ATOM 586 C C . LEU A 1 80 ? 0.730 -5.369 8.172 1.00 94.75 80 LEU A C 1
ATOM 588 O O . LEU A 1 80 ? 1.222 -5.763 9.230 1.00 94.75 80 LEU A O 1
ATOM 592 N N . VAL A 1 81 ? -0.047 -6.132 7.414 1.00 93.44 81 VAL A N 1
ATOM 593 C CA . VAL A 1 81 ? -0.360 -7.512 7.769 1.00 93.44 81 VAL A CA 1
ATOM 594 C C . VAL A 1 81 ? 0.713 -8.418 7.176 1.00 93.44 81 VAL A C 1
ATOM 596 O O . VAL A 1 81 ? 0.923 -8.437 5.964 1.00 93.44 81 VAL A O 1
ATOM 599 N N . ASN A 1 82 ? 1.382 -9.190 8.031 1.00 74.81 82 ASN A N 1
ATOM 600 C CA . ASN A 1 82 ? 2.292 -10.247 7.605 1.00 74.81 82 ASN A CA 1
ATOM 601 C C . ASN A 1 82 ? 1.548 -11.586 7.695 1.00 74.81 82 ASN A C 1
ATOM 603 O O . ASN A 1 82 ? 1.189 -12.005 8.798 1.00 74.81 82 ASN A O 1
ATOM 607 N N . ARG A 1 83 ? 1.256 -12.210 6.551 1.00 60.28 83 ARG A N 1
ATOM 608 C CA . ARG A 1 83 ? 0.603 -13.526 6.470 1.00 60.28 83 ARG A CA 1
ATOM 609 C C . ARG A 1 83 ? 1.564 -14.579 5.949 1.00 60.28 83 ARG A C 1
ATOM 611 O O . ARG A 1 83 ? 2.321 -14.256 5.009 1.00 60.28 83 ARG A O 1
#

Sequence (83 aa):
MGFARCEINVTTPGKIAFRLNSIAGLEVRIDGIPVELAAEFSSTLDAGLHMITVTIDSAKRTDPLQLELLDLAAGGNAELVNR

Secondary structure (DSSP, 8-state):
-EEEEEEEEEEE-EEEEEEES--TTEEEEETTEE----SEEEEEE-SEEEEEEEEE-TTT--SPP-EEEE--TTS-EEEEE--

Radius of gyration: 12.47 Å; chains: 1; bounding box: 27×27×33 Å